Protein AF-W0V6G2-F1 (afdb_monomer_lite)

Secondary structure (DSSP, 8-state):
--HHHHHHHHHHHHHHHHHHHHHHHHHHHHHHHHHHHHHHHHHHHT-----EEE-SS-EEEEETTEEEEEEEE-TTPEEEEEEE-TTS-EEEE------S--------SSTT---PPEEEE--HHHHHHHHHHS---HHHHHHHHTTTSS-HHHHHHHHHHHHTT-

Foldseek 3Di:
DDPVVVVVVVVVVVVVVVVVVVVVVVVVVVVVVVVVVVVVVVVVVVPDDWDKDFAQAKWWKAFPVCRLDTDIDGGRFIWTWDDDDPVGDTDTDGDDDDPPDDDDDDDDPDPVDDGDIDIHQDALVSVLSCVVPPDDDPVNVVSNCVVVRADPVSVVVSVVVVVVVD

pLDDT: mean 84.5, std 8.69, range [50.94, 95.88]

Sequence (166 aa):
MDIPHFISKMKNFIMKEENWKNFMAFLLGALASTSLCLSLYFILDCKKITKIHQLKFPLLLTSDADQNGISLLPKGTVLYFDKAFPEGFTRYKVYINIDRMPLNLKDLDDPTLISPLEASPLDKPSLQKLLQSYPLSKDDLTSILKSNKISKDEIKEIFENYLSKD

Radius of gyration: 33.96 Å; chains: 1; bounding box: 99×33×88 Å

Structure (mmCIF, N/CA/C/O backbone):
data_AF-W0V6G2-F1
#
_entry.id   AF-W0V6G2-F1
#
loop_
_atom_site.group_PDB
_atom_site.id
_atom_site.type_symbol
_atom_site.label_atom_id
_atom_site.label_alt_id
_atom_site.label_comp_id
_atom_site.label_asym_id
_atom_site.label_entity_id
_atom_site.label_seq_id
_atom_site.pdbx_PDB_ins_code
_atom_site.Cartn_x
_atom_site.Cartn_y
_atom_site.Cartn_z
_atom_site.occupancy
_atom_site.B_iso_or_equiv
_atom_site.auth_seq_id
_atom_site.auth_comp_id
_atom_site.auth_asym_id
_atom_site.auth_atom_id
_atom_site.pdbx_PDB_model_num
ATOM 1 N N . MET A 1 1 ? 66.272 8.094 -63.471 1.00 59.56 1 MET A N 1
ATOM 2 C CA . MET A 1 1 ? 65.176 7.794 -62.525 1.00 59.56 1 MET A CA 1
ATOM 3 C C . MET A 1 1 ? 65.805 7.714 -61.145 1.00 59.56 1 MET A C 1
ATOM 5 O O . MET A 1 1 ? 66.644 6.851 -60.935 1.00 59.56 1 MET A O 1
ATOM 9 N N . ASP A 1 2 ? 65.523 8.686 -60.277 1.00 75.62 2 ASP A N 1
ATOM 10 C CA . ASP A 1 2 ? 66.252 8.878 -59.017 1.00 75.62 2 ASP A CA 1
ATOM 11 C C . ASP A 1 2 ? 65.777 7.882 -57.944 1.00 75.62 2 ASP A C 1
ATOM 13 O O . ASP A 1 2 ? 64.702 8.022 -57.352 1.00 75.62 2 ASP A O 1
ATOM 17 N N . ILE A 1 3 ? 66.579 6.841 -57.720 1.00 71.75 3 ILE A N 1
ATOM 18 C CA . ILE A 1 3 ? 66.340 5.759 -56.753 1.00 71.75 3 ILE A CA 1
ATOM 19 C C . ILE A 1 3 ? 66.048 6.279 -55.325 1.00 71.75 3 ILE A C 1
ATOM 21 O O . ILE A 1 3 ? 65.084 5.798 -54.719 1.00 71.75 3 ILE A O 1
ATOM 25 N N . PRO A 1 4 ? 66.773 7.276 -54.768 1.00 75.19 4 PRO A N 1
ATOM 26 C CA . PRO A 1 4 ? 66.483 7.765 -53.416 1.00 75.19 4 PRO A CA 1
ATOM 27 C C . PRO A 1 4 ? 65.119 8.466 -53.310 1.00 75.19 4 PRO A C 1
ATOM 29 O O . PRO A 1 4 ? 64.436 8.346 -52.289 1.00 75.19 4 PRO A O 1
ATOM 32 N N . HIS A 1 5 ? 64.670 9.136 -54.376 1.00 75.50 5 HIS A N 1
ATOM 33 C CA . HIS A 1 5 ? 63.358 9.782 -54.406 1.00 75.50 5 HIS A CA 1
ATOM 34 C C . HIS A 1 5 ? 62.215 8.752 -54.430 1.00 75.50 5 HIS A C 1
ATOM 36 O O . HIS A 1 5 ? 61.213 8.909 -53.727 1.00 75.50 5 HIS A O 1
ATOM 42 N N . PHE A 1 6 ? 62.391 7.653 -55.170 1.00 75.56 6 PHE A N 1
ATOM 43 C CA . PHE A 1 6 ? 61.416 6.563 -55.233 1.00 75.56 6 PHE A CA 1
ATOM 44 C C . PHE A 1 6 ? 61.268 5.824 -53.890 1.00 75.56 6 PHE A C 1
ATOM 46 O O . PHE A 1 6 ? 60.147 5.587 -53.436 1.00 75.56 6 PHE A O 1
ATOM 53 N N . ILE A 1 7 ? 62.380 5.535 -53.203 1.00 75.75 7 ILE A N 1
ATOM 54 C CA . ILE A 1 7 ? 62.374 4.869 -51.886 1.00 75.75 7 ILE A CA 1
ATOM 55 C C . ILE A 1 7 ? 61.698 5.748 -50.821 1.00 75.75 7 ILE A C 1
ATOM 57 O O . ILE A 1 7 ? 60.907 5.248 -50.019 1.00 75.75 7 ILE A O 1
ATOM 61 N N . SER A 1 8 ? 61.954 7.060 -50.835 1.00 78.19 8 SER A N 1
ATOM 62 C CA . SER A 1 8 ? 61.295 8.015 -49.932 1.00 78.19 8 SER A CA 1
ATOM 63 C C . SER A 1 8 ? 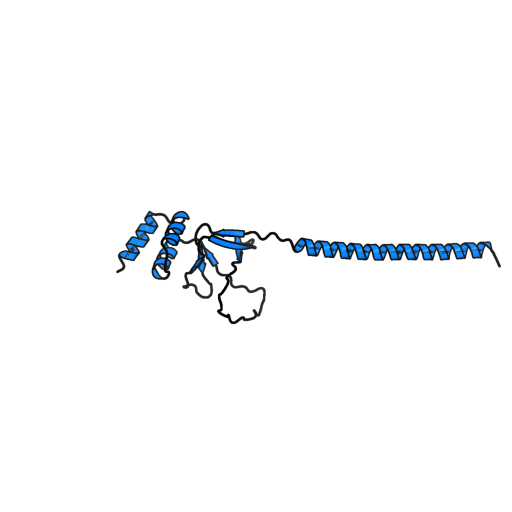59.775 8.055 -50.150 1.00 78.19 8 SER A C 1
ATOM 65 O O . SER A 1 8 ? 58.994 7.981 -49.197 1.00 78.19 8 SER A O 1
ATOM 67 N N . LYS A 1 9 ? 59.330 8.061 -51.414 1.00 77.50 9 LYS A N 1
ATOM 68 C CA . LYS A 1 9 ? 57.902 8.051 -51.764 1.00 77.50 9 LYS A CA 1
ATOM 69 C C . LYS A 1 9 ? 57.201 6.754 -51.339 1.00 77.50 9 LYS A C 1
ATOM 71 O O . LYS A 1 9 ? 56.083 6.823 -50.830 1.00 77.50 9 LYS A O 1
ATOM 76 N N . MET A 1 10 ? 57.859 5.598 -51.478 1.00 74.44 10 MET A N 1
ATOM 77 C CA . MET A 1 10 ? 57.315 4.317 -51.002 1.00 74.44 10 MET A CA 1
ATOM 78 C C . MET A 1 10 ? 57.210 4.253 -49.474 1.00 74.44 10 MET A C 1
ATOM 80 O O . MET A 1 10 ? 56.180 3.820 -48.964 1.00 74.44 10 MET A O 1
ATOM 84 N N . LYS A 1 11 ? 58.210 4.748 -48.730 1.00 74.44 11 LYS A N 1
ATOM 85 C CA . LYS A 1 11 ? 58.133 4.818 -47.258 1.00 74.44 11 LYS A CA 1
ATOM 86 C C . LYS A 1 11 ? 56.972 5.692 -46.782 1.00 74.44 11 LYS A C 1
ATOM 88 O O . LYS A 1 11 ? 56.239 5.284 -45.888 1.00 74.44 11 LYS A O 1
ATOM 93 N N . ASN A 1 12 ? 56.756 6.847 -47.411 1.00 74.94 12 ASN A N 1
ATOM 94 C CA . ASN A 1 12 ? 55.636 7.729 -47.069 1.00 74.94 12 ASN A CA 1
ATOM 95 C C . ASN A 1 12 ? 54.270 7.100 -47.384 1.00 74.94 12 ASN A C 1
ATOM 97 O O . ASN A 1 12 ? 53.311 7.323 -46.647 1.00 74.94 12 ASN A O 1
ATOM 101 N N . PHE A 1 13 ? 54.173 6.304 -48.453 1.00 75.69 13 PHE A N 1
ATOM 102 C CA . PHE A 1 13 ? 52.950 5.573 -48.789 1.00 75.69 13 PHE A CA 1
ATOM 103 C C . PHE A 1 13 ? 52.650 4.467 -47.766 1.00 75.69 13 PHE A C 1
ATOM 105 O O . PHE A 1 13 ? 51.537 4.407 -47.250 1.00 75.69 13 PHE A O 1
ATOM 112 N N . ILE A 1 14 ? 53.660 3.669 -47.403 1.00 72.38 14 ILE A N 1
ATOM 113 C CA . ILE A 1 14 ? 53.536 2.597 -46.402 1.00 72.38 14 ILE A CA 1
ATOM 114 C C . ILE A 1 14 ? 53.192 3.177 -45.021 1.00 72.38 14 ILE A C 1
ATOM 116 O O . ILE A 1 14 ? 52.242 2.717 -44.391 1.00 72.38 14 ILE A O 1
ATOM 120 N N . MET A 1 15 ? 53.871 4.249 -44.586 1.00 68.50 15 MET A N 1
ATOM 121 C CA . MET A 1 15 ? 53.547 4.918 -43.316 1.00 68.50 15 MET A CA 1
ATOM 122 C C . MET A 1 15 ? 52.127 5.501 -43.306 1.00 68.50 15 MET A C 1
ATOM 124 O O . MET A 1 15 ? 51.458 5.486 -42.276 1.00 68.50 15 MET A O 1
ATOM 128 N N . LYS A 1 16 ? 51.629 6.003 -44.444 1.00 78.75 16 LYS A N 1
ATOM 129 C CA . LYS A 1 16 ? 50.251 6.504 -44.553 1.00 78.75 16 LYS A CA 1
ATOM 130 C C . LYS A 1 16 ? 49.221 5.375 -44.440 1.00 78.75 16 LYS A C 1
ATOM 132 O O . LYS A 1 16 ? 48.183 5.575 -43.815 1.00 78.75 16 LYS A O 1
ATOM 137 N N . GLU A 1 17 ? 49.505 4.209 -45.016 1.00 82.44 17 GLU A N 1
ATOM 138 C CA . GLU A 1 17 ? 48.632 3.033 -44.938 1.00 82.44 17 GLU A CA 1
ATOM 139 C C . GLU A 1 17 ? 48.580 2.450 -43.517 1.00 82.44 17 GLU A C 1
ATOM 141 O O . GLU A 1 17 ? 47.504 2.120 -43.018 1.00 82.44 17 GLU A O 1
ATOM 146 N N . GLU A 1 18 ? 49.722 2.381 -42.832 1.00 84.25 18 GLU A N 1
ATOM 147 C CA . GLU A 1 18 ? 49.811 1.923 -41.441 1.00 84.25 18 GLU A CA 1
ATOM 148 C C . GLU A 1 18 ? 49.098 2.885 -40.477 1.00 84.25 18 GLU A C 1
ATOM 150 O O . GLU A 1 18 ? 48.286 2.459 -39.653 1.00 84.25 18 GLU A O 1
ATOM 155 N N . ASN A 1 19 ? 49.283 4.197 -40.660 1.00 84.69 19 ASN A N 1
ATOM 156 C CA . ASN A 1 19 ? 48.549 5.213 -39.902 1.00 84.69 19 ASN A CA 1
ATOM 157 C C . ASN A 1 19 ? 47.031 5.135 -40.135 1.00 84.69 19 ASN A C 1
ATOM 159 O O . ASN A 1 19 ? 46.256 5.318 -39.196 1.00 84.69 19 ASN A O 1
ATOM 163 N N . TRP A 1 20 ? 46.590 4.820 -41.357 1.00 82.81 20 TRP A N 1
ATOM 164 C CA . TRP A 1 20 ? 45.169 4.639 -41.668 1.00 82.81 20 TRP A CA 1
ATOM 165 C C . TRP A 1 20 ? 44.576 3.399 -40.989 1.00 82.81 20 TRP A C 1
ATOM 167 O O . TRP A 1 20 ? 43.472 3.460 -40.446 1.00 82.81 20 TRP A O 1
ATOM 177 N N . LYS A 1 21 ? 45.319 2.286 -40.956 1.00 87.75 21 LYS A N 1
ATOM 178 C CA . LYS A 1 21 ? 44.910 1.060 -40.248 1.00 87.75 21 LYS A CA 1
ATOM 179 C C . LYS A 1 21 ? 44.778 1.301 -38.743 1.00 87.75 21 LYS A C 1
ATOM 181 O O . LYS A 1 21 ? 43.761 0.929 -38.160 1.00 87.75 21 LYS A O 1
ATOM 186 N N . ASN A 1 22 ? 45.747 1.989 -38.140 1.00 87.12 22 ASN A N 1
ATOM 187 C CA . ASN A 1 22 ? 45.718 2.337 -36.717 1.00 87.12 22 ASN A CA 1
ATOM 188 C C . ASN A 1 22 ? 44.552 3.281 -36.380 1.00 87.12 22 ASN A C 1
ATOM 190 O O . ASN A 1 22 ? 43.875 3.095 -35.369 1.00 87.12 22 ASN A O 1
ATOM 194 N N . PHE A 1 23 ? 44.262 4.247 -37.256 1.00 87.06 23 PHE A N 1
ATOM 195 C CA . PHE A 1 23 ? 43.113 5.141 -37.107 1.00 87.06 23 PHE A CA 1
ATOM 196 C C . PHE A 1 23 ? 41.773 4.388 -37.173 1.00 87.06 23 PHE A C 1
ATOM 198 O O . PHE A 1 23 ? 40.896 4.608 -36.338 1.00 87.06 23 PHE A O 1
ATOM 205 N N . MET A 1 24 ? 41.625 3.445 -38.108 1.00 88.69 24 MET A N 1
ATOM 206 C CA . MET A 1 24 ? 40.412 2.625 -38.218 1.00 88.69 24 MET A CA 1
ATOM 207 C C . MET A 1 24 ? 40.233 1.678 -37.027 1.00 88.69 24 MET A C 1
ATOM 209 O O . MET A 1 24 ? 39.120 1.544 -36.517 1.00 88.69 24 MET A O 1
ATOM 213 N N . ALA A 1 25 ? 41.315 1.068 -36.535 1.00 89.75 25 ALA A N 1
ATOM 214 C CA . ALA A 1 25 ? 41.284 0.248 -35.325 1.00 89.75 25 ALA A CA 1
ATOM 215 C C . ALA A 1 25 ? 40.861 1.063 -34.089 1.00 89.75 25 ALA A C 1
ATOM 217 O O . ALA A 1 25 ? 40.061 0.585 -33.283 1.00 89.75 25 ALA A O 1
ATOM 218 N N . PHE A 1 26 ? 41.328 2.312 -33.970 1.00 91.44 26 PHE A N 1
ATOM 219 C CA . PHE A 1 26 ? 40.908 3.223 -32.904 1.00 91.44 26 PHE A CA 1
ATOM 220 C C . PHE A 1 26 ? 39.408 3.550 -32.978 1.00 91.44 26 PHE A C 1
ATOM 222 O O . PHE A 1 26 ? 38.718 3.472 -31.963 1.00 91.44 26 PHE A O 1
ATOM 229 N N . LEU A 1 27 ? 38.879 3.852 -34.171 1.00 91.75 27 LEU A N 1
ATOM 230 C CA . LEU A 1 27 ? 37.448 4.128 -34.355 1.00 91.75 27 LEU A CA 1
ATOM 231 C C . LEU A 1 27 ? 36.571 2.915 -34.021 1.00 91.75 27 LEU A C 1
ATOM 233 O O . LEU A 1 27 ? 35.563 3.059 -33.329 1.00 91.75 27 LEU A O 1
ATOM 237 N N . LEU A 1 28 ? 36.964 1.717 -34.461 1.00 91.00 28 LEU A N 1
ATOM 238 C CA . LEU A 1 28 ? 36.248 0.480 -34.134 1.00 91.00 28 LEU A CA 1
ATOM 239 C C . LEU A 1 28 ? 36.284 0.184 -32.630 1.00 91.00 28 LEU A C 1
ATOM 241 O O . LEU A 1 28 ? 35.257 -0.173 -32.053 1.00 91.00 28 LEU A O 1
ATOM 245 N N . GLY A 1 29 ? 37.434 0.389 -31.980 1.00 92.38 29 GLY A N 1
ATOM 246 C CA . GLY A 1 29 ? 37.566 0.251 -30.529 1.00 92.38 29 GLY A CA 1
ATOM 247 C C . GLY A 1 29 ? 36.695 1.248 -29.760 1.00 92.38 29 GLY A C 1
ATOM 248 O O . GLY A 1 29 ? 36.034 0.869 -28.792 1.00 92.38 29 GLY A O 1
ATOM 249 N N . ALA A 1 30 ? 36.630 2.501 -30.218 1.00 92.06 30 ALA A N 1
ATOM 250 C CA . ALA A 1 30 ? 35.781 3.526 -29.618 1.00 92.06 30 ALA A CA 1
ATOM 251 C C . ALA A 1 30 ? 34.288 3.175 -29.737 1.00 92.06 30 ALA A C 1
ATOM 253 O O . ALA A 1 30 ? 33.566 3.266 -28.745 1.00 92.06 30 ALA A O 1
ATOM 254 N N . LEU A 1 31 ? 33.836 2.712 -30.908 1.00 91.75 31 LEU A N 1
ATOM 255 C CA . LEU A 1 31 ? 32.448 2.286 -31.134 1.00 91.75 31 LEU A CA 1
ATOM 256 C C . LEU A 1 31 ? 32.069 1.043 -30.318 1.00 91.75 31 LEU A C 1
ATOM 258 O O . LEU A 1 31 ? 30.981 0.980 -29.745 1.00 91.75 31 LEU A O 1
ATOM 262 N N . ALA A 1 32 ? 32.965 0.059 -30.229 1.00 92.00 32 ALA A N 1
ATOM 263 C CA . ALA A 1 32 ? 32.737 -1.126 -29.407 1.00 92.00 32 ALA A CA 1
ATOM 264 C C . ALA A 1 32 ? 32.641 -0.760 -27.916 1.00 92.00 32 ALA A C 1
ATOM 266 O O . ALA A 1 32 ? 31.758 -1.253 -27.213 1.00 92.00 32 ALA A O 1
ATOM 267 N N . SER A 1 33 ? 33.501 0.150 -27.448 1.00 90.56 33 SER A N 1
ATOM 268 C CA . SER A 1 33 ? 33.499 0.639 -26.067 1.00 90.56 33 SER A CA 1
ATOM 269 C C . SER A 1 33 ? 32.216 1.402 -25.725 1.00 90.56 33 SER A C 1
ATOM 271 O O . SER A 1 33 ? 31.585 1.118 -24.707 1.00 90.56 33 SER A O 1
ATOM 273 N N . THR A 1 34 ? 31.760 2.315 -26.590 1.00 91.06 34 THR A N 1
ATOM 274 C CA . THR A 1 34 ? 30.510 3.055 -26.350 1.00 91.06 34 THR A CA 1
ATOM 275 C C . THR A 1 34 ? 29.290 2.136 -26.357 1.00 91.06 34 THR A C 1
ATOM 277 O O . THR A 1 34 ? 28.432 2.267 -25.482 1.00 91.06 34 THR A O 1
ATOM 280 N N . SER A 1 35 ? 29.235 1.160 -27.269 1.00 91.56 35 SER A N 1
ATOM 281 C CA . SER A 1 35 ? 28.179 0.142 -27.293 1.00 91.56 35 SER A CA 1
ATOM 282 C C . SER A 1 35 ? 28.169 -0.702 -26.015 1.00 91.56 35 SER A C 1
ATOM 284 O O . SER A 1 35 ? 27.101 -0.959 -25.455 1.00 91.56 35 SER A O 1
ATOM 286 N N . LEU A 1 36 ? 29.343 -1.115 -25.528 1.00 91.75 36 LEU A N 1
ATOM 287 C CA . LEU A 1 36 ? 29.463 -1.881 -24.289 1.00 91.75 36 LEU A CA 1
ATOM 288 C C . LEU A 1 36 ? 28.999 -1.048 -23.084 1.00 91.75 36 LEU A C 1
ATOM 290 O O . LEU A 1 36 ? 28.185 -1.524 -22.293 1.00 91.75 36 LEU A O 1
ATOM 294 N N . CYS A 1 37 ? 29.439 0.207 -22.979 1.00 88.00 37 CYS A N 1
ATOM 295 C CA . CYS A 1 37 ? 29.028 1.125 -21.914 1.00 88.00 37 CYS A CA 1
ATOM 296 C C . CYS A 1 37 ? 27.512 1.370 -21.905 1.00 88.00 37 CYS A C 1
ATOM 298 O O . CYS A 1 37 ? 26.896 1.306 -20.842 1.00 88.00 37 CYS A O 1
ATOM 300 N N . LEU A 1 38 ? 26.897 1.586 -23.074 1.00 88.06 38 LEU A N 1
ATOM 301 C CA . LEU A 1 38 ? 25.442 1.727 -23.195 1.00 88.06 38 LEU A CA 1
ATOM 302 C C . LEU A 1 38 ? 24.723 0.448 -22.755 1.00 88.06 38 LEU A C 1
ATOM 304 O O . LEU A 1 38 ? 23.788 0.516 -21.961 1.00 88.06 38 LEU A O 1
ATOM 308 N N . SER A 1 39 ? 25.184 -0.722 -23.205 1.00 84.88 39 SER A N 1
ATOM 309 C CA . SER A 1 39 ? 24.582 -2.000 -22.806 1.00 84.88 39 SER A CA 1
ATOM 310 C C . SER A 1 39 ? 24.670 -2.246 -21.293 1.00 84.88 39 SER A C 1
ATOM 312 O O . SER A 1 39 ? 23.686 -2.656 -20.679 1.00 84.88 39 SER A O 1
ATOM 314 N N . LEU A 1 40 ? 25.807 -1.921 -20.668 1.00 84.19 40 LEU A N 1
ATOM 315 C CA . LEU A 1 40 ? 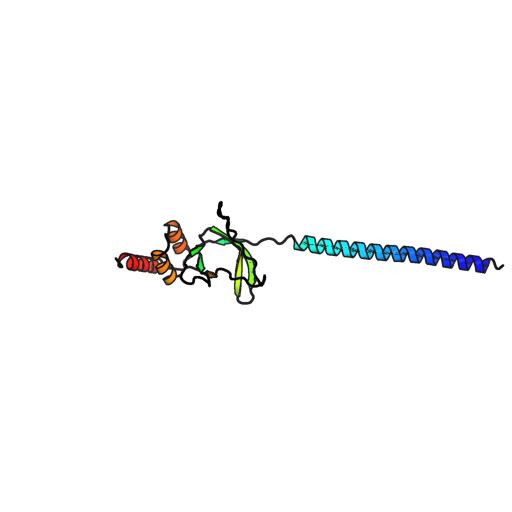26.000 -2.036 -19.222 1.00 84.19 40 LEU A CA 1
ATOM 316 C C . LEU A 1 40 ? 25.099 -1.068 -18.453 1.00 84.19 40 LEU A C 1
ATOM 318 O O . LEU A 1 40 ? 24.512 -1.465 -17.449 1.00 84.19 40 LEU A O 1
ATOM 322 N N . TYR A 1 41 ? 24.947 0.167 -18.935 1.00 85.81 41 TYR A N 1
ATOM 323 C CA . TYR A 1 41 ? 24.032 1.145 -18.348 1.00 85.81 41 TYR A CA 1
ATOM 324 C C . TYR A 1 41 ? 22.582 0.633 -18.348 1.00 85.81 41 TYR A C 1
ATOM 326 O O . TYR A 1 41 ? 21.947 0.596 -17.294 1.00 85.81 41 TYR A O 1
ATOM 334 N N . PHE A 1 42 ? 22.101 0.122 -19.488 1.00 79.50 42 PHE A N 1
ATOM 335 C CA . PHE A 1 42 ? 20.760 -0.466 -19.593 1.00 79.50 42 PHE A CA 1
ATOM 336 C C . PHE A 1 42 ? 20.563 -1.677 -18.667 1.00 79.50 42 PHE A C 1
ATOM 338 O O . PHE A 1 42 ? 19.519 -1.792 -18.027 1.00 79.50 42 PHE A O 1
ATOM 345 N N . ILE A 1 43 ? 21.556 -2.567 -18.549 1.00 74.75 43 ILE A N 1
ATOM 346 C CA . ILE A 1 43 ? 21.472 -3.747 -17.667 1.00 74.75 43 ILE A CA 1
ATOM 347 C C . ILE A 1 43 ? 21.440 -3.340 -16.186 1.00 74.75 43 ILE A C 1
ATOM 349 O O . ILE A 1 43 ? 20.721 -3.954 -15.392 1.00 74.75 43 ILE A O 1
ATOM 353 N N . LEU A 1 44 ? 22.202 -2.316 -15.793 1.00 65.88 44 LEU A N 1
ATOM 354 C CA . LEU A 1 44 ? 22.229 -1.832 -14.410 1.00 65.88 44 LEU A CA 1
ATOM 355 C C . LEU A 1 44 ? 20.903 -1.174 -14.007 1.00 65.88 44 LEU A C 1
ATOM 357 O O . LEU A 1 44 ? 20.436 -1.397 -12.887 1.00 65.88 44 LEU A O 1
ATOM 361 N N . ASP A 1 45 ? 20.245 -0.466 -14.926 1.00 64.06 45 ASP A N 1
ATOM 362 C CA . ASP A 1 45 ? 18.908 0.093 -14.696 1.00 64.06 45 ASP A CA 1
ATOM 363 C C . ASP A 1 45 ? 17.827 -0.981 -14.474 1.00 64.06 45 ASP A C 1
ATOM 365 O O . ASP A 1 45 ? 16.818 -0.722 -13.806 1.00 64.06 45 ASP A O 1
ATOM 369 N N . CYS A 1 46 ? 18.039 -2.211 -14.958 1.00 55.19 46 CYS A N 1
ATOM 370 C CA . CYS A 1 46 ? 17.082 -3.307 -14.787 1.00 55.19 46 CYS A CA 1
ATOM 371 C C . CYS A 1 46 ? 17.035 -3.879 -13.361 1.00 55.19 46 CYS A C 1
ATOM 373 O O . CYS A 1 46 ? 16.054 -4.533 -13.005 1.00 55.19 46 CYS A O 1
ATOM 375 N N . LYS A 1 47 ? 18.043 -3.646 -12.509 1.00 56.75 47 LYS A N 1
ATOM 376 C CA . LYS A 1 47 ? 18.125 -4.281 -11.178 1.00 56.75 47 LYS A CA 1
ATOM 377 C C . LYS A 1 47 ? 17.602 -3.384 -10.051 1.00 56.75 47 LYS A C 1
ATOM 379 O O . LYS A 1 47 ? 18.225 -3.256 -8.996 1.00 56.75 47 LYS A O 1
ATOM 384 N N . LYS A 1 48 ? 16.437 -2.762 -10.250 1.00 64.50 48 LYS A N 1
ATOM 385 C CA . LYS A 1 48 ? 15.773 -1.974 -9.199 1.00 64.50 48 LYS A CA 1
ATOM 386 C C . LYS A 1 48 ? 15.229 -2.901 -8.113 1.00 64.50 48 LYS A C 1
ATOM 388 O O . LYS A 1 48 ? 14.283 -3.656 -8.326 1.00 64.50 48 LYS A O 1
ATOM 393 N N . ILE A 1 49 ? 15.830 -2.827 -6.926 1.00 72.00 49 ILE A N 1
ATOM 394 C CA . ILE A 1 49 ? 15.318 -3.493 -5.725 1.00 72.00 49 ILE A CA 1
ATOM 395 C C . ILE A 1 49 ? 13.933 -2.916 -5.432 1.00 72.00 49 ILE A C 1
ATOM 397 O O . ILE A 1 49 ? 13.789 -1.726 -5.147 1.00 72.00 49 ILE A O 1
ATOM 401 N N . THR A 1 50 ? 12.910 -3.763 -5.507 1.00 82.75 50 THR A N 1
ATOM 402 C CA . THR A 1 50 ? 11.542 -3.352 -5.194 1.00 82.75 50 THR A CA 1
ATOM 403 C C . THR A 1 50 ? 11.391 -3.277 -3.682 1.00 82.75 50 THR A C 1
ATOM 405 O O . THR A 1 50 ? 11.498 -4.287 -2.987 1.00 82.75 50 THR A O 1
ATOM 408 N N . LYS A 1 51 ? 11.174 -2.070 -3.154 1.00 92.62 51 LYS A N 1
ATOM 409 C CA . LYS A 1 51 ? 10.920 -1.877 -1.724 1.00 92.62 51 LYS A CA 1
ATOM 410 C C . LYS A 1 51 ? 9.476 -2.262 -1.426 1.00 92.62 51 LYS A C 1
ATOM 412 O O . LYS A 1 51 ? 8.573 -1.866 -2.161 1.00 92.62 51 LYS A O 1
ATOM 417 N N . ILE A 1 52 ? 9.267 -3.004 -0.345 1.00 94.69 52 ILE A N 1
ATOM 418 C CA . ILE A 1 52 ? 7.936 -3.416 0.098 1.00 94.69 52 ILE A CA 1
ATOM 419 C C . ILE A 1 52 ? 7.667 -2.955 1.526 1.00 94.69 52 ILE A C 1
ATOM 421 O O . ILE A 1 52 ? 8.585 -2.837 2.341 1.00 94.69 52 ILE A O 1
ATOM 425 N N . HIS A 1 53 ? 6.396 -2.730 1.830 1.00 94.69 53 HIS A N 1
ATOM 426 C CA . HIS A 1 53 ? 5.904 -2.499 3.177 1.00 94.69 53 HIS A CA 1
ATOM 427 C C . HIS A 1 53 ? 4.701 -3.399 3.437 1.00 94.69 53 HIS A C 1
ATOM 429 O O . HIS A 1 53 ? 3.741 -3.386 2.675 1.00 94.69 53 HIS A O 1
ATOM 435 N N . GLN A 1 54 ? 4.736 -4.172 4.520 1.00 95.50 54 GLN A N 1
ATOM 436 C CA . GLN A 1 54 ? 3.586 -4.960 4.944 1.00 95.50 54 GLN A CA 1
ATOM 437 C C . GLN A 1 54 ? 2.767 -4.175 5.968 1.00 95.50 54 GLN A C 1
ATOM 439 O O . GLN A 1 54 ? 3.301 -3.747 6.996 1.00 95.50 54 GLN A O 1
ATOM 444 N N . LEU A 1 55 ? 1.469 -4.020 5.707 1.00 93.69 55 LEU A N 1
ATOM 445 C CA . LEU A 1 55 ? 0.572 -3.296 6.601 1.00 93.69 55 LEU A CA 1
ATOM 446 C C . LEU A 1 55 ? 0.487 -3.954 7.980 1.00 93.69 55 LEU A C 1
ATOM 448 O O . LEU A 1 55 ? 0.150 -5.132 8.113 1.00 93.69 55 LEU A O 1
ATOM 452 N N . LYS A 1 56 ? 0.736 -3.162 9.025 1.00 91.19 56 LYS A N 1
ATOM 453 C CA . LYS A 1 56 ? 0.610 -3.592 10.429 1.00 91.19 56 LYS A CA 1
ATOM 454 C C . LYS A 1 56 ? -0.816 -3.467 10.968 1.00 91.19 56 LYS A C 1
ATOM 456 O O . LYS A 1 56 ? -1.185 -4.197 11.886 1.00 91.19 56 LYS A O 1
ATOM 461 N N . PHE A 1 57 ? -1.593 -2.561 10.389 1.00 89.69 57 PHE A N 1
ATOM 462 C CA . PHE A 1 57 ? -2.985 -2.255 10.705 1.00 89.69 57 PHE A CA 1
ATOM 463 C C . PHE A 1 57 ? -3.732 -1.974 9.391 1.00 89.69 57 PHE A C 1
ATOM 465 O O . PHE A 1 57 ? -3.074 -1.642 8.400 1.00 89.69 57 PHE A O 1
ATOM 472 N N . PRO A 1 58 ? -5.063 -2.150 9.353 1.00 90.88 58 PRO A N 1
ATOM 473 C CA . PRO A 1 58 ? -5.835 -1.878 8.149 1.00 90.88 58 PRO A CA 1
ATOM 474 C C . PRO A 1 58 ? -5.816 -0.385 7.794 1.00 90.88 58 PRO A C 1
ATOM 476 O O . PRO A 1 58 ? -5.691 0.467 8.678 1.00 90.88 58 PRO A O 1
ATOM 479 N N . LEU A 1 59 ? -5.948 -0.085 6.503 1.00 92.44 59 LEU A N 1
ATOM 480 C CA . LEU A 1 59 ? -6.108 1.277 5.989 1.00 92.44 59 LEU A CA 1
ATOM 481 C C . LEU A 1 59 ? -7.490 1.444 5.365 1.00 92.44 59 LEU A C 1
ATOM 483 O O . LEU A 1 59 ? -8.020 0.505 4.774 1.00 92.44 59 LEU A O 1
ATOM 487 N N . LEU A 1 60 ? -8.047 2.642 5.488 1.00 91.38 60 LEU A N 1
ATOM 488 C CA . LEU A 1 60 ? -9.254 3.043 4.786 1.00 91.38 60 LEU A CA 1
ATOM 489 C C . LEU A 1 60 ? -8.911 3.311 3.324 1.00 91.38 60 LEU A C 1
ATOM 491 O O . LEU A 1 60 ? -7.912 3.975 3.065 1.00 91.38 60 LEU A O 1
ATOM 495 N N . LEU A 1 61 ? -9.722 2.808 2.399 1.00 90.88 61 LEU A N 1
ATOM 496 C CA . LEU A 1 61 ? -9.640 3.116 0.978 1.00 90.88 61 LEU A CA 1
ATOM 497 C C . LEU A 1 61 ? -10.809 3.998 0.570 1.00 90.88 61 LEU A C 1
ATOM 499 O O . LEU A 1 61 ? -11.963 3.667 0.854 1.00 90.88 61 LEU A O 1
ATOM 503 N N . THR A 1 62 ? -10.488 5.071 -0.140 1.00 87.62 62 THR A N 1
ATOM 504 C CA . THR A 1 62 ? -11.454 5.982 -0.751 1.00 87.62 62 THR A CA 1
ATOM 505 C C . THR A 1 62 ? -11.110 6.189 -2.222 1.00 87.62 62 THR A C 1
ATOM 507 O O . THR A 1 62 ? -9.943 6.162 -2.622 1.00 87.62 62 THR A O 1
ATOM 510 N N . SER A 1 63 ? -12.141 6.352 -3.047 1.00 85.88 63 SER A N 1
ATOM 511 C CA . SER A 1 63 ? -12.004 6.669 -4.466 1.00 85.88 63 SER A CA 1
ATOM 512 C C . SER A 1 63 ? -12.576 8.053 -4.729 1.00 85.88 63 SER A C 1
ATOM 514 O O . SER A 1 63 ? -13.648 8.375 -4.221 1.00 85.88 63 SER A O 1
ATOM 516 N N . ASP A 1 64 ? -11.924 8.831 -5.590 1.00 80.06 64 ASP A N 1
ATOM 517 C CA . ASP A 1 64 ? -12.478 10.107 -6.058 1.00 80.06 64 ASP A CA 1
ATOM 518 C C . ASP A 1 64 ? -13.835 9.935 -6.757 1.00 80.06 64 ASP A C 1
ATOM 520 O O . ASP A 1 64 ? -14.689 10.818 -6.688 1.00 80.06 64 ASP A O 1
ATOM 524 N N . ALA A 1 65 ? -14.048 8.789 -7.416 1.00 76.19 65 ALA A N 1
ATOM 525 C CA . ALA A 1 65 ? -15.274 8.496 -8.154 1.00 76.19 65 ALA A CA 1
ATOM 526 C C . ALA A 1 65 ? -16.454 8.114 -7.246 1.00 76.19 65 ALA A C 1
ATOM 528 O O . ALA A 1 65 ? -17.607 8.324 -7.620 1.00 76.19 65 ALA A O 1
ATOM 529 N N . ASP A 1 66 ? -16.175 7.558 -6.065 1.00 72.25 66 ASP A N 1
ATOM 530 C CA . ASP A 1 66 ? -17.185 7.165 -5.085 1.00 72.25 66 ASP A CA 1
ATOM 531 C C . ASP A 1 66 ? -16.710 7.521 -3.674 1.00 72.25 66 ASP A C 1
ATOM 533 O O . ASP A 1 66 ? -16.133 6.710 -2.948 1.00 72.25 66 ASP A O 1
ATOM 537 N N . GLN A 1 67 ? -16.980 8.768 -3.284 1.00 65.81 67 GLN A N 1
ATOM 538 C CA . GLN A 1 67 ? -16.623 9.301 -1.967 1.00 65.81 67 GLN A CA 1
ATOM 539 C C . GLN A 1 67 ? -17.393 8.629 -0.816 1.00 65.81 67 GLN A C 1
ATOM 541 O O . GLN A 1 67 ? -17.022 8.786 0.349 1.00 65.81 67 GLN A O 1
ATOM 546 N N . ASN A 1 68 ? -18.467 7.891 -1.121 1.00 66.12 68 ASN A N 1
ATOM 547 C CA . ASN A 1 68 ? -19.280 7.189 -0.129 1.00 66.12 68 ASN A CA 1
ATOM 548 C C . ASN A 1 68 ? -18.877 5.714 0.018 1.00 66.12 68 ASN A C 1
ATOM 550 O O . ASN A 1 68 ? -19.184 5.096 1.043 1.00 66.12 68 ASN A O 1
ATOM 554 N N . GLY A 1 69 ? -18.182 5.159 -0.977 1.00 67.44 69 GLY A N 1
ATOM 555 C CA . GLY A 1 69 ? -17.638 3.809 -0.974 1.00 67.44 69 GLY A CA 1
ATOM 556 C C . GLY A 1 69 ? -16.487 3.670 0.017 1.00 67.44 69 GLY A C 1
ATOM 557 O O . GLY A 1 69 ? -15.325 3.882 -0.318 1.00 67.44 69 GLY A O 1
ATOM 558 N N . ILE A 1 70 ? -16.807 3.292 1.253 1.00 72.00 70 ILE A N 1
ATOM 559 C CA . ILE A 1 70 ? -15.810 3.006 2.285 1.00 72.00 70 ILE A CA 1
ATOM 560 C C . ILE A 1 70 ? -15.386 1.539 2.181 1.00 72.00 70 ILE A C 1
ATOM 562 O O . ILE A 1 70 ? -16.200 0.636 2.367 1.00 72.00 70 ILE A O 1
ATOM 566 N N . SER A 1 71 ? -14.103 1.295 1.912 1.00 85.06 71 SER A N 1
ATOM 567 C CA . SER A 1 71 ? -13.510 -0.050 1.889 1.00 85.06 71 SER A CA 1
ATOM 568 C C . SER A 1 71 ? -12.253 -0.120 2.753 1.00 85.06 71 SER A C 1
ATOM 570 O O . SER A 1 71 ? -11.648 0.904 3.065 1.00 85.06 71 SER A O 1
ATOM 572 N N . LEU A 1 72 ? -11.843 -1.328 3.149 1.00 88.94 72 LEU A N 1
ATOM 573 C CA . LEU A 1 72 ? -10.612 -1.545 3.911 1.00 88.94 72 LEU A CA 1
ATOM 574 C C . LEU A 1 72 ? -9.560 -2.267 3.085 1.00 88.94 72 LEU A C 1
ATOM 576 O O . LEU A 1 72 ? -9.826 -3.293 2.461 1.00 88.94 72 LEU A O 1
ATOM 580 N N . LEU A 1 73 ? -8.329 -1.780 3.187 1.00 91.88 73 LEU A N 1
ATOM 581 C CA . LEU A 1 73 ? -7.147 -2.551 2.856 1.00 91.88 73 LEU A CA 1
ATOM 582 C C . LEU A 1 73 ? -6.720 -3.323 4.112 1.00 91.88 73 LEU A C 1
ATOM 584 O O . LEU A 1 73 ? -6.317 -2.699 5.100 1.00 91.88 73 LEU A O 1
ATOM 588 N N . PRO A 1 74 ? -6.822 -4.662 4.125 1.00 90.25 74 PRO A N 1
ATOM 589 C CA . PRO A 1 74 ? -6.633 -5.436 5.339 1.00 90.25 74 PRO A CA 1
ATOM 590 C C . PRO A 1 74 ? -5.188 -5.382 5.829 1.00 90.25 74 PRO A C 1
ATOM 592 O O . PRO A 1 74 ? -4.225 -5.222 5.064 1.00 90.25 74 PRO A O 1
ATOM 595 N N . LYS A 1 75 ? -5.028 -5.587 7.137 1.00 91.44 75 LYS A N 1
ATOM 596 C CA . LYS A 1 75 ? -3.721 -5.838 7.742 1.00 91.44 75 LYS A CA 1
ATOM 597 C C . LYS A 1 75 ? -3.026 -6.991 7.010 1.00 91.44 75 LYS A C 1
ATOM 599 O O . LYS A 1 75 ? -3.649 -7.980 6.644 1.00 91.44 75 LYS A O 1
ATOM 604 N N . GLY A 1 76 ? -1.711 -6.884 6.853 1.00 92.81 76 GLY A N 1
ATOM 605 C CA . GLY A 1 76 ? -0.903 -7.901 6.189 1.00 92.81 76 GLY A CA 1
ATOM 606 C C . GLY A 1 76 ? -0.797 -7.717 4.678 1.00 92.81 76 GLY A C 1
ATOM 607 O O . GLY A 1 76 ? 0.059 -8.369 4.081 1.00 92.81 76 GLY A O 1
ATOM 608 N N . THR A 1 77 ? -1.576 -6.806 4.078 1.00 94.50 77 THR A N 1
ATOM 609 C CA . THR A 1 77 ? -1.421 -6.434 2.664 1.00 94.50 77 THR A CA 1
ATOM 610 C C . THR A 1 77 ? -0.007 -5.927 2.394 1.00 94.50 77 THR A C 1
ATOM 612 O O . THR A 1 77 ? 0.543 -5.136 3.168 1.00 94.50 77 THR A O 1
ATOM 615 N N . VAL A 1 78 ? 0.579 -6.382 1.286 1.00 95.75 78 VAL A N 1
ATOM 616 C CA . VAL A 1 78 ? 1.904 -5.959 0.827 1.00 95.75 78 VAL A CA 1
ATOM 617 C C . VAL A 1 78 ? 1.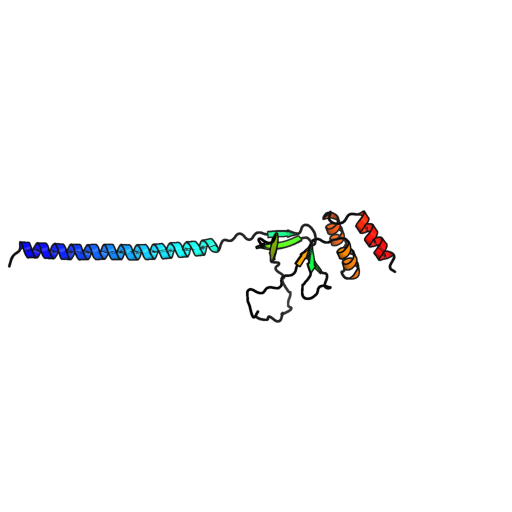758 -4.770 -0.116 1.00 95.75 78 VAL A C 1
ATOM 619 O O . VAL A 1 78 ? 1.138 -4.868 -1.172 1.00 95.75 78 VAL A O 1
ATOM 622 N N . LEU A 1 79 ? 2.360 -3.652 0.273 1.00 95.88 79 LEU A N 1
ATOM 623 C CA . LEU A 1 79 ? 2.468 -2.437 -0.518 1.00 95.88 79 LEU A CA 1
ATOM 624 C C . LEU A 1 79 ? 3.830 -2.397 -1.207 1.00 95.88 79 LEU A C 1
ATOM 626 O O . LEU A 1 79 ? 4.868 -2.423 -0.542 1.00 95.88 79 LEU A O 1
ATOM 630 N N . TYR A 1 80 ? 3.836 -2.291 -2.529 1.00 95.69 80 TYR A N 1
ATOM 631 C CA . TYR A 1 80 ? 5.055 -2.162 -3.321 1.00 95.69 80 TYR A CA 1
ATOM 632 C C . TYR A 1 80 ? 5.329 -0.683 -3.557 1.00 95.69 80 TYR A C 1
ATOM 634 O O . TYR A 1 80 ? 4.483 0.025 -4.095 1.00 95.69 80 TYR A O 1
ATOM 642 N N . PHE A 1 81 ? 6.488 -0.189 -3.137 1.00 94.25 81 PHE A N 1
ATOM 643 C CA . PHE A 1 81 ? 6.846 1.216 -3.314 1.00 94.25 81 PHE A CA 1
ATOM 644 C C . PHE A 1 81 ? 6.908 1.572 -4.805 1.00 94.25 81 PHE A C 1
ATOM 646 O O . PHE A 1 81 ? 7.643 0.931 -5.558 1.00 94.25 81 PHE A O 1
ATOM 653 N N . ASP A 1 82 ? 6.162 2.601 -5.215 1.00 92.06 82 ASP A N 1
ATOM 654 C CA . ASP A 1 82 ? 6.210 3.141 -6.577 1.00 92.06 82 ASP A CA 1
ATOM 655 C C . ASP A 1 82 ? 7.068 4.405 -6.620 1.00 92.06 82 ASP A C 1
ATOM 657 O O . ASP A 1 82 ? 8.137 4.428 -7.233 1.00 92.06 82 ASP A O 1
ATOM 661 N N . LYS A 1 83 ? 6.614 5.461 -5.937 1.00 91.12 83 LYS A N 1
ATOM 662 C CA . LYS A 1 83 ? 7.263 6.772 -5.962 1.00 91.12 83 LYS A CA 1
ATOM 663 C C . LYS A 1 83 ? 6.902 7.590 -4.726 1.00 91.12 83 LYS A C 1
ATOM 665 O O . LYS A 1 83 ? 5.754 7.588 -4.290 1.00 91.12 83 LYS A O 1
ATOM 670 N N . ALA A 1 84 ? 7.876 8.328 -4.203 1.00 92.69 84 ALA A N 1
ATOM 671 C CA . ALA A 1 84 ? 7.653 9.386 -3.223 1.00 92.69 84 ALA A CA 1
ATOM 672 C C . ALA A 1 84 ? 7.581 10.740 -3.939 1.00 92.69 84 ALA A C 1
ATOM 674 O O . ALA A 1 84 ? 8.372 11.005 -4.850 1.00 92.69 84 ALA A O 1
ATOM 675 N N . PHE A 1 85 ? 6.624 11.563 -3.536 1.00 90.75 85 PHE A N 1
ATOM 676 C CA . PHE A 1 85 ? 6.330 12.861 -4.127 1.00 90.75 85 PHE A CA 1
ATOM 677 C C . PHE A 1 85 ? 6.880 13.986 -3.235 1.00 90.75 85 PHE A C 1
ATOM 679 O O . PHE A 1 85 ? 6.811 13.860 -2.008 1.00 90.75 85 PHE A O 1
ATOM 686 N N . PRO A 1 86 ? 7.460 15.064 -3.804 1.00 91.06 86 PRO A N 1
ATOM 687 C CA . PRO A 1 86 ? 7.974 16.190 -3.017 1.00 91.06 86 PRO A CA 1
ATOM 688 C C . PRO A 1 86 ? 6.888 16.893 -2.185 1.00 91.06 86 PRO A C 1
ATOM 690 O O . PRO A 1 86 ? 7.203 17.512 -1.174 1.00 91.06 86 PRO A O 1
ATOM 693 N N . GLU A 1 87 ? 5.620 16.742 -2.562 1.00 91.19 87 GLU A N 1
ATOM 694 C CA . GLU A 1 87 ? 4.433 17.240 -1.863 1.00 91.19 87 GLU A CA 1
ATOM 695 C C . GLU A 1 87 ? 4.145 16.495 -0.542 1.00 91.19 87 GLU A C 1
ATOM 697 O O . GLU A 1 87 ? 3.268 16.898 0.217 1.00 91.19 87 GLU A O 1
ATOM 702 N N . GLY A 1 88 ? 4.879 15.416 -0.242 1.00 89.44 88 GLY A N 1
ATOM 703 C CA . GLY A 1 88 ? 4.843 14.745 1.061 1.00 89.44 88 GLY A CA 1
ATOM 704 C C . GLY A 1 88 ? 4.004 13.468 1.127 1.00 89.44 88 GLY A C 1
ATOM 705 O O . GLY A 1 88 ? 3.937 12.846 2.186 1.00 89.44 88 GLY A O 1
ATOM 706 N N . PHE A 1 89 ? 3.413 13.020 0.017 1.00 89.56 89 PHE A N 1
ATOM 707 C CA . PHE A 1 89 ? 2.753 11.715 -0.061 1.00 89.56 89 PHE A CA 1
ATOM 708 C C . PHE A 1 89 ? 3.608 10.684 -0.807 1.00 89.56 89 PHE A C 1
ATOM 710 O O . PHE A 1 89 ? 4.530 10.996 -1.561 1.00 89.56 89 PHE A O 1
ATOM 717 N N . THR A 1 90 ? 3.331 9.406 -0.564 1.00 92.75 90 THR A N 1
ATOM 718 C CA . THR A 1 90 ? 4.017 8.295 -1.232 1.00 92.75 90 THR A CA 1
ATOM 719 C C . THR A 1 90 ? 2.989 7.396 -1.878 1.00 92.75 90 THR A C 1
ATOM 721 O O . THR A 1 90 ? 2.024 6.990 -1.234 1.00 92.75 90 THR A O 1
ATOM 724 N N . ARG A 1 91 ? 3.220 7.056 -3.143 1.00 93.44 91 ARG A N 1
ATOM 725 C CA . ARG A 1 91 ? 2.376 6.135 -3.887 1.00 93.44 91 ARG A CA 1
ATOM 726 C C . ARG A 1 91 ? 2.941 4.725 -3.808 1.00 93.44 91 ARG A C 1
ATOM 728 O O . ARG A 1 91 ? 4.145 4.501 -3.974 1.00 93.44 91 ARG A O 1
ATOM 735 N N . TYR A 1 92 ? 2.039 3.781 -3.590 1.00 94.62 92 TYR A N 1
ATOM 736 C CA . TYR A 1 92 ? 2.320 2.354 -3.569 1.00 94.62 92 TYR A CA 1
ATOM 737 C C . TYR A 1 92 ? 1.464 1.640 -4.616 1.00 94.62 92 TYR A C 1
ATOM 739 O O . TYR A 1 92 ? 0.374 2.097 -4.954 1.00 94.62 92 TYR A O 1
ATOM 747 N N . LYS A 1 93 ? 1.955 0.506 -5.114 1.00 94.06 93 LYS A N 1
ATOM 748 C CA . LYS A 1 93 ? 1.204 -0.448 -5.931 1.00 94.06 93 LYS A CA 1
ATOM 749 C C . LYS A 1 93 ? 0.706 -1.587 -5.053 1.00 94.06 93 LYS A C 1
ATOM 751 O O . LYS A 1 93 ? 1.439 -2.081 -4.192 1.00 94.06 93 LYS A O 1
ATOM 756 N N . VAL A 1 94 ? -0.514 -2.029 -5.329 1.00 93.69 94 VAL A N 1
ATOM 757 C CA . VAL A 1 94 ? -1.097 -3.261 -4.796 1.00 93.69 94 VAL A CA 1
ATOM 758 C C . VAL A 1 94 ? -1.465 -4.127 -5.990 1.00 93.69 94 VAL A C 1
ATOM 760 O O . VAL A 1 94 ? -2.121 -3.657 -6.916 1.00 93.69 94 VAL A O 1
ATOM 763 N N . TYR A 1 95 ? -1.018 -5.378 -5.983 1.00 93.62 95 TYR A N 1
ATOM 764 C CA . TYR A 1 95 ? -1.389 -6.348 -7.007 1.00 93.62 95 TYR A CA 1
ATOM 765 C C . TYR A 1 95 ? -2.582 -7.154 -6.514 1.00 93.62 95 TYR A C 1
ATOM 767 O O . TYR A 1 95 ? -2.541 -7.721 -5.422 1.00 93.62 95 TYR A O 1
ATOM 775 N N . ILE A 1 96 ? -3.638 -7.191 -7.321 1.00 92.12 96 ILE A N 1
ATOM 776 C CA . ILE A 1 96 ? -4.877 -7.897 -7.013 1.00 92.12 96 ILE A CA 1
ATOM 777 C C . ILE A 1 96 ? -5.071 -8.962 -8.083 1.00 92.12 96 ILE A C 1
ATOM 779 O O . ILE A 1 96 ? -5.159 -8.653 -9.269 1.00 92.12 96 ILE A O 1
ATOM 783 N N . ASN A 1 97 ? -5.134 -10.216 -7.651 1.00 93.06 97 ASN A N 1
ATOM 784 C CA . ASN A 1 97 ? -5.493 -11.323 -8.525 1.00 93.06 97 ASN A CA 1
ATOM 785 C C . ASN A 1 97 ? -7.014 -11.462 -8.526 1.00 93.06 97 ASN A C 1
ATOM 787 O O . ASN A 1 97 ? -7.619 -11.598 -7.463 1.00 93.06 97 ASN A O 1
ATOM 791 N N . ILE A 1 98 ? -7.617 -11.442 -9.711 1.00 93.56 98 ILE A N 1
ATOM 792 C CA . ILE A 1 98 ? -9.059 -11.617 -9.888 1.00 93.56 98 ILE A CA 1
ATOM 793 C C . ILE A 1 98 ? -9.296 -13.014 -10.457 1.00 93.56 98 ILE A C 1
ATOM 795 O O . ILE A 1 98 ? -8.813 -13.338 -11.542 1.00 93.56 98 ILE A O 1
ATOM 799 N N . ASP A 1 99 ? -10.019 -13.854 -9.717 1.00 95.38 99 ASP A N 1
ATOM 800 C CA . ASP A 1 99 ? -10.287 -15.232 -10.128 1.00 95.38 99 ASP A CA 1
ATOM 801 C C . ASP A 1 99 ? -11.421 -15.284 -11.159 1.00 95.38 99 ASP A C 1
ATOM 803 O O . ASP A 1 99 ? -12.556 -14.917 -10.865 1.00 95.38 99 ASP A O 1
ATOM 807 N N . ARG A 1 100 ? -11.100 -15.744 -12.376 1.00 93.50 100 ARG A N 1
ATOM 808 C CA . ARG A 1 100 ? -12.054 -16.114 -13.446 1.00 93.50 100 ARG A CA 1
ATOM 809 C C . ARG A 1 100 ? -13.134 -15.073 -13.781 1.00 93.50 100 ARG A C 1
ATOM 811 O O . ARG A 1 100 ? -14.173 -15.428 -14.330 1.00 93.50 100 ARG A O 1
ATOM 818 N N . MET A 1 101 ? -12.878 -13.796 -13.518 1.00 94.81 101 MET A N 1
ATOM 819 C CA . MET A 1 101 ? -13.781 -12.698 -13.854 1.00 94.81 101 MET A CA 1
ATOM 820 C C . MET A 1 101 ? -13.070 -11.734 -14.813 1.00 94.81 101 MET A C 1
ATOM 822 O O . MET A 1 101 ? -12.255 -10.924 -14.367 1.00 94.81 101 MET A O 1
ATOM 826 N N . PRO A 1 102 ? -13.319 -11.830 -16.133 1.00 90.50 102 PRO A N 1
ATOM 827 C CA . PRO A 1 102 ? -12.701 -10.928 -17.095 1.00 90.50 102 PRO A CA 1
ATOM 828 C C . PRO A 1 102 ? -13.232 -9.505 -16.897 1.00 90.50 102 PRO A C 1
ATOM 830 O O . PRO A 1 102 ? -14.440 -9.286 -16.811 1.00 90.50 102 PRO A O 1
ATOM 833 N N . LEU A 1 103 ? -12.321 -8.535 -16.837 1.00 93.25 103 LEU A N 1
ATOM 834 C CA . LEU A 1 103 ? -12.656 -7.117 -16.758 1.00 93.25 103 LEU A CA 1
ATOM 835 C C . LEU A 1 103 ? -12.546 -6.463 -18.135 1.00 93.25 103 LEU A C 1
ATOM 837 O O . LEU A 1 103 ? -11.635 -6.764 -18.905 1.00 93.25 103 LEU A O 1
ATOM 841 N N . ASN A 1 104 ? -13.452 -5.527 -18.422 1.00 93.31 104 ASN A N 1
ATOM 842 C CA . ASN A 1 104 ? -13.376 -4.710 -19.629 1.00 93.31 104 ASN A CA 1
ATOM 843 C C . ASN A 1 104 ? -12.251 -3.684 -19.480 1.00 93.31 104 ASN A C 1
ATOM 845 O O . ASN A 1 104 ? -12.327 -2.796 -18.629 1.00 93.31 104 ASN A O 1
ATOM 849 N N . LEU A 1 105 ? -11.221 -3.805 -20.314 1.00 91.12 105 LEU A N 1
ATOM 850 C CA . LEU A 1 105 ? -10.109 -2.864 -20.349 1.00 91.12 105 LEU A CA 1
ATOM 851 C C . LEU A 1 105 ? -10.453 -1.687 -21.265 1.00 91.12 105 LEU A C 1
ATOM 853 O O . LEU A 1 105 ? -11.092 -1.861 -22.303 1.00 91.12 105 LEU A O 1
ATOM 857 N N . LYS A 1 106 ? -10.030 -0.491 -20.864 1.00 89.38 106 LYS A N 1
ATOM 858 C CA . LYS A 1 106 ? -10.086 0.720 -21.680 1.00 89.38 106 LYS A CA 1
ATOM 859 C C . LYS A 1 106 ? -8.693 1.319 -21.728 1.00 89.38 106 LYS A C 1
ATOM 861 O O . LYS A 1 106 ? -8.025 1.376 -20.695 1.00 89.38 106 LYS A O 1
ATOM 866 N N . ASP A 1 107 ? -8.292 1.765 -22.907 1.00 89.00 107 ASP A N 1
ATOM 867 C CA . ASP A 1 107 ? -7.088 2.569 -23.047 1.00 89.00 107 ASP A CA 1
ATOM 868 C C . ASP A 1 107 ? -7.336 3.950 -22.435 1.00 89.00 107 ASP A C 1
ATOM 870 O O . ASP A 1 107 ? -8.441 4.494 -22.507 1.00 89.00 107 ASP A O 1
ATOM 874 N N . LEU A 1 108 ? -6.311 4.491 -21.783 1.00 85.00 108 LEU A N 1
ATOM 875 C CA . LEU A 1 108 ? -6.333 5.863 -21.294 1.00 85.00 108 LEU A CA 1
ATOM 876 C C . LEU A 1 108 ? -5.944 6.794 -22.441 1.00 85.00 108 LEU A C 1
ATOM 878 O O . LEU A 1 108 ? -4.942 6.545 -23.111 1.00 85.00 108 LEU A O 1
ATOM 882 N N . ASP A 1 109 ? -6.694 7.884 -22.616 1.00 86.31 109 ASP A N 1
ATOM 883 C CA . ASP A 1 109 ? -6.369 8.921 -23.606 1.00 86.31 109 ASP A CA 1
ATOM 884 C C . ASP A 1 109 ? -4.991 9.552 -23.327 1.00 86.31 109 ASP A C 1
ATOM 886 O O . ASP A 1 109 ? -4.247 9.883 -24.249 1.00 86.31 109 ASP A O 1
ATOM 890 N N . ASP A 1 110 ? -4.629 9.668 -22.045 1.00 87.88 110 ASP A N 1
ATOM 891 C CA . ASP A 1 110 ? -3.316 10.108 -21.577 1.00 87.88 110 ASP A CA 1
ATOM 892 C C . ASP A 1 110 ? -2.732 9.078 -20.586 1.00 87.88 110 ASP A C 1
ATOM 894 O O . ASP A 1 110 ? -3.257 8.919 -19.479 1.00 87.88 110 ASP A O 1
ATOM 898 N N . PRO A 1 111 ? -1.617 8.405 -20.926 1.00 83.69 111 PRO A N 1
ATOM 899 C CA . PRO A 1 111 ? -0.954 7.435 -20.050 1.00 83.69 111 PRO A CA 1
ATOM 900 C C . PRO A 1 111 ? -0.433 8.005 -18.722 1.00 83.69 111 PRO A C 1
ATOM 902 O O . PRO A 1 111 ? -0.063 7.241 -17.827 1.00 83.69 111 PRO A O 1
ATOM 905 N N . THR A 1 112 ? -0.332 9.329 -18.597 1.00 81.62 112 THR A N 1
ATOM 906 C CA . THR A 1 112 ? 0.150 10.000 -17.384 1.00 81.62 112 THR A CA 1
ATOM 907 C C . THR A 1 112 ? -0.969 10.313 -16.395 1.00 81.62 112 THR A C 1
ATOM 909 O O . THR A 1 112 ? -0.707 10.431 -15.192 1.00 81.62 112 THR A O 1
ATOM 912 N N . LEU A 1 113 ? -2.211 10.388 -16.878 1.00 81.38 113 LEU A N 1
ATOM 913 C CA . LEU A 1 113 ? -3.396 10.611 -16.065 1.00 81.38 113 LEU A CA 1
ATOM 914 C C . LEU A 1 113 ? -3.784 9.309 -15.363 1.00 81.38 113 LEU A C 1
ATOM 916 O O . LEU A 1 113 ? -4.352 8.394 -15.951 1.00 81.38 113 LEU A O 1
ATOM 920 N N . ILE A 1 114 ? -3.480 9.238 -14.069 1.00 82.44 114 ILE A N 1
ATOM 921 C CA . ILE A 1 114 ? -3.946 8.163 -13.195 1.00 82.44 114 ILE A CA 1
ATOM 922 C C . ILE A 1 114 ? -4.844 8.741 -12.101 1.00 82.44 114 ILE A C 1
ATOM 924 O O . ILE A 1 114 ? -4.551 9.802 -11.556 1.00 82.44 114 ILE A O 1
ATOM 928 N N . SER A 1 115 ? -5.906 8.019 -11.748 1.00 84.31 115 SER A N 1
ATOM 929 C CA . SER A 1 115 ? -6.759 8.314 -10.591 1.00 84.31 115 SER A CA 1
ATOM 930 C C . SER A 1 115 ? -6.530 7.216 -9.544 1.00 84.31 115 SER A C 1
ATOM 932 O O . SER A 1 115 ? -7.133 6.142 -9.632 1.00 84.31 115 SER A O 1
ATOM 934 N N . PRO A 1 116 ? -5.545 7.386 -8.640 1.00 88.38 116 PRO A N 1
ATOM 935 C CA . PRO A 1 116 ? -5.241 6.387 -7.625 1.00 88.38 116 PRO A CA 1
ATOM 936 C C . PRO A 1 116 ? -6.325 6.364 -6.543 1.00 88.38 116 PRO A C 1
ATOM 938 O O . PRO A 1 116 ? -6.972 7.368 -6.274 1.00 88.38 116 PRO A O 1
ATOM 941 N N . LEU A 1 117 ? -6.470 5.222 -5.870 1.00 90.31 117 LEU A N 1
ATOM 942 C CA . LEU A 1 117 ? -7.196 5.178 -4.603 1.00 90.31 117 LEU A CA 1
ATOM 943 C C . LEU A 1 117 ? -6.379 5.876 -3.520 1.00 90.31 117 LEU A C 1
ATOM 945 O O . LEU A 1 117 ? -5.157 5.695 -3.437 1.00 90.31 117 LEU A O 1
ATOM 949 N N . GLU A 1 118 ? -7.065 6.615 -2.660 1.00 90.50 118 GLU A N 1
ATOM 950 C CA . GLU A 1 118 ? -6.463 7.182 -1.466 1.00 90.50 118 GLU A CA 1
ATOM 951 C C . GLU A 1 118 ? -6.521 6.170 -0.325 1.00 90.50 118 GLU A C 1
ATOM 953 O O . GLU A 1 118 ? -7.506 5.451 -0.153 1.00 90.50 118 GLU A O 1
ATOM 958 N N . ALA A 1 119 ? -5.434 6.100 0.445 1.00 91.88 119 ALA A N 1
ATOM 959 C CA . ALA A 1 119 ? -5.328 5.228 1.600 1.00 91.88 119 ALA A CA 1
ATOM 960 C C . ALA A 1 119 ? -4.989 6.046 2.846 1.00 91.88 119 ALA A C 1
ATOM 962 O O . ALA A 1 119 ? -3.935 6.686 2.900 1.00 91.88 119 ALA A O 1
ATOM 963 N N . SER A 1 120 ? -5.848 5.999 3.861 1.00 90.38 120 SER A N 1
ATOM 964 C CA . SER A 1 120 ? -5.682 6.774 5.093 1.00 90.38 120 SER A CA 1
ATOM 965 C C . SER A 1 120 ? -5.818 5.902 6.349 1.00 90.38 120 SER A C 1
ATOM 967 O O . SER A 1 120 ? -6.393 4.809 6.309 1.00 90.38 120 SER A O 1
ATOM 969 N N . PRO A 1 121 ? -5.232 6.317 7.488 1.00 89.44 121 PRO A N 1
ATOM 970 C CA . PRO A 1 121 ? -5.476 5.651 8.762 1.00 89.44 121 PRO A CA 1
ATOM 971 C C . PRO A 1 121 ? -6.956 5.735 9.141 1.00 89.44 121 PRO A C 1
ATOM 973 O O . PRO A 1 121 ? -7.584 6.771 8.950 1.00 89.44 121 PRO A O 1
ATOM 976 N N . LEU A 1 122 ? -7.488 4.671 9.740 1.00 87.69 122 LEU A N 1
ATOM 977 C CA . LEU A 1 122 ? -8.852 4.685 10.257 1.00 87.69 122 LEU A CA 1
ATOM 978 C C . LEU A 1 122 ? -8.962 5.618 11.473 1.00 87.69 122 LEU A C 1
ATOM 980 O O . LEU A 1 122 ? -8.180 5.498 12.421 1.00 87.69 122 LEU A O 1
ATOM 984 N N . ASP A 1 123 ? -9.955 6.502 11.458 1.00 86.81 123 ASP A N 1
ATOM 985 C CA . ASP A 1 123 ? -10.300 7.403 12.556 1.00 86.81 123 ASP A CA 1
ATOM 986 C C . ASP A 1 123 ? -11.685 7.079 13.150 1.00 86.81 123 ASP A C 1
ATOM 988 O O . ASP A 1 123 ? -12.431 6.236 12.642 1.00 86.81 123 ASP A O 1
ATOM 992 N N . LYS A 1 124 ? -12.026 7.735 14.267 1.00 84.75 124 LYS A N 1
ATOM 993 C CA . LYS A 1 124 ? -13.307 7.553 14.970 1.00 84.75 124 LYS A CA 1
ATOM 994 C C . LYS A 1 124 ? -14.535 7.725 14.049 1.00 84.75 124 LYS A C 1
ATOM 996 O O . LYS A 1 124 ? -15.363 6.809 14.022 1.00 84.75 124 LYS A O 1
ATOM 1001 N N . PRO A 1 125 ? -14.690 8.828 13.283 1.00 85.69 125 PRO A N 1
ATOM 1002 C CA . PRO A 1 125 ? -15.868 9.010 12.435 1.00 85.69 125 PRO A CA 1
ATOM 1003 C C . PRO A 1 125 ? -15.933 7.995 11.287 1.00 85.69 125 PRO A C 1
ATOM 1005 O O . PRO A 1 125 ? -17.024 7.515 10.969 1.00 85.69 125 PRO A O 1
ATOM 1008 N N . SER A 1 126 ? -14.798 7.616 10.690 1.00 85.19 126 SER A N 1
ATOM 1009 C CA . SER A 1 126 ? -14.785 6.601 9.633 1.00 85.19 126 SER A CA 1
ATOM 1010 C C . SER A 1 126 ? -15.123 5.221 10.181 1.00 85.19 126 SER A C 1
ATOM 1012 O O . SER A 1 126 ? -15.904 4.514 9.554 1.00 85.19 126 SER A 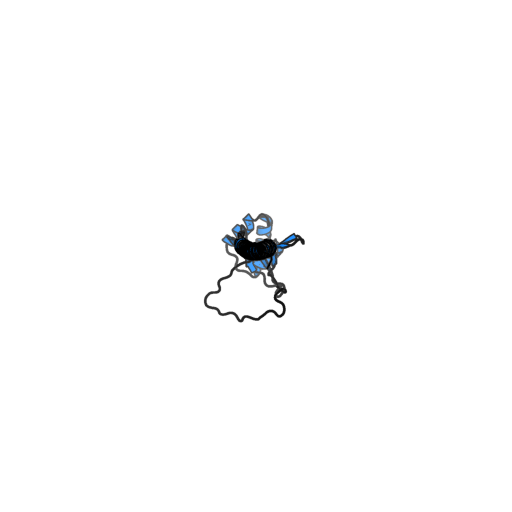O 1
ATOM 1014 N N . LEU A 1 127 ? -14.629 4.851 11.370 1.00 86.31 127 LEU A N 1
ATOM 1015 C CA . LEU A 1 127 ? -14.988 3.587 12.023 1.00 86.31 127 LEU A CA 1
ATOM 1016 C C . LEU A 1 127 ? -16.497 3.495 12.294 1.00 86.31 127 LEU A C 1
ATOM 1018 O O . LEU A 1 127 ? -17.095 2.448 12.056 1.00 86.31 127 LEU A O 1
ATOM 1022 N N . GLN A 1 128 ? -17.125 4.585 12.741 1.00 85.56 128 GLN A N 1
ATOM 1023 C CA . GLN A 1 128 ? -18.570 4.607 12.974 1.00 85.56 128 GLN A CA 1
ATOM 1024 C C . GLN A 1 128 ? -19.364 4.352 11.686 1.00 85.56 128 GLN A C 1
ATOM 1026 O O . GLN A 1 128 ? -20.315 3.571 11.701 1.00 85.56 128 GLN A O 1
ATOM 1031 N N . LYS A 1 129 ? -18.969 4.975 10.569 1.00 84.62 129 LYS A N 1
ATOM 1032 C CA . LYS A 1 129 ? -19.585 4.714 9.258 1.00 84.62 129 LYS A CA 1
ATOM 1033 C C . LYS A 1 129 ? -19.342 3.276 8.802 1.00 84.62 129 LYS A C 1
ATOM 1035 O O . LYS A 1 129 ? -20.245 2.627 8.291 1.00 84.62 129 LYS A O 1
ATOM 1040 N N . LEU A 1 130 ? -18.136 2.769 9.032 1.00 85.12 130 LEU A N 1
ATOM 1041 C CA . LEU A 1 130 ? -17.712 1.443 8.601 1.00 85.12 130 LEU A CA 1
ATOM 1042 C C . LEU A 1 130 ? -18.471 0.325 9.324 1.00 85.12 130 LEU A C 1
ATOM 1044 O O . LEU A 1 130 ? -18.858 -0.647 8.690 1.00 85.12 130 LEU A O 1
ATOM 1048 N N . LEU A 1 131 ? -18.775 0.489 10.615 1.00 82.75 131 LEU A N 1
ATOM 1049 C CA . LEU A 1 131 ? -19.634 -0.440 11.366 1.00 82.75 131 LEU A CA 1
ATOM 1050 C C . LEU A 1 131 ? -21.062 -0.539 10.804 1.00 82.75 131 LEU A C 1
ATOM 1052 O O . LEU A 1 131 ? -21.730 -1.545 11.021 1.00 82.75 131 LEU A O 1
ATOM 1056 N N . GLN A 1 132 ? -21.539 0.492 10.101 1.00 81.75 132 GLN A N 1
ATOM 1057 C CA . GLN A 1 132 ? -22.880 0.504 9.509 1.00 81.75 132 GLN A CA 1
ATOM 1058 C C . GLN A 1 132 ? -22.923 -0.160 8.131 1.00 81.75 132 GLN A C 1
ATOM 1060 O O . GLN A 1 132 ? -23.969 -0.674 7.745 1.00 81.75 132 GLN A O 1
ATOM 1065 N N . SER A 1 133 ? -21.820 -0.134 7.380 1.00 78.00 133 SER A N 1
ATOM 1066 C CA . SER A 1 133 ? -21.801 -0.518 5.963 1.00 78.00 133 SER A CA 1
ATOM 1067 C C . SER A 1 133 ? -20.902 -1.707 5.628 1.00 78.00 133 SER A C 1
ATOM 1069 O O . SER A 1 133 ? -21.050 -2.282 4.551 1.00 78.00 133 SER A O 1
ATOM 1071 N N . TYR A 1 134 ? -19.984 -2.093 6.517 1.00 78.19 134 TYR A N 1
ATOM 1072 C CA . TYR A 1 134 ? -18.959 -3.093 6.235 1.00 78.19 134 TYR A CA 1
ATOM 1073 C C . TYR A 1 134 ? -18.973 -4.232 7.270 1.00 78.19 134 TYR A C 1
ATOM 1075 O O . TYR A 1 134 ? -18.961 -3.972 8.477 1.00 78.19 134 TYR A O 1
ATOM 1083 N N . PRO A 1 135 ? -18.943 -5.507 6.835 1.00 78.62 135 PRO A N 1
ATOM 1084 C CA . PRO A 1 135 ? -18.906 -6.652 7.739 1.00 78.62 135 PRO A CA 1
ATOM 1085 C C . PRO A 1 135 ? -17.523 -6.772 8.393 1.00 78.62 135 PRO A C 1
ATOM 1087 O O . PRO A 1 135 ? -16.613 -7.415 7.870 1.00 78.62 135 PRO A O 1
ATOM 1090 N N . LEU A 1 136 ? -17.353 -6.132 9.547 1.00 79.81 136 LEU A N 1
ATOM 1091 C CA . LEU A 1 136 ? -16.115 -6.185 10.321 1.00 79.81 136 LEU A CA 1
ATOM 1092 C C . LEU A 1 136 ? -15.963 -7.517 11.056 1.00 79.81 136 LEU A C 1
ATOM 1094 O O . LEU A 1 136 ? -16.831 -7.917 11.836 1.00 79.81 136 LEU A O 1
ATOM 1098 N N . SER A 1 137 ? -14.816 -8.174 10.878 1.00 82.31 137 SER A N 1
ATOM 1099 C CA . SER A 1 137 ? -14.461 -9.334 11.693 1.00 82.31 137 SER A CA 1
ATOM 1100 C C . SER A 1 137 ? -13.877 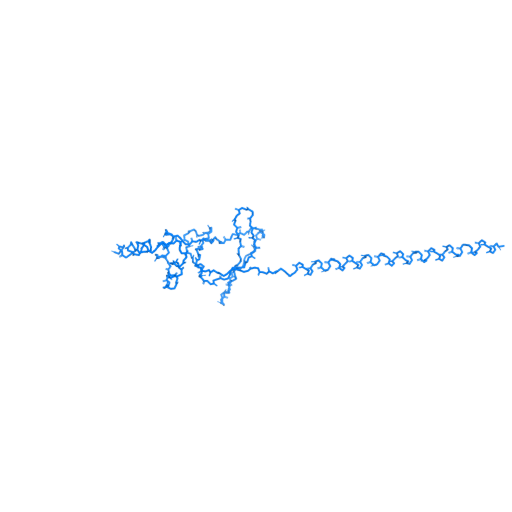-8.917 13.050 1.00 82.31 137 SER A C 1
ATOM 1102 O O . SER A 1 137 ? -13.391 -7.799 13.255 1.00 82.31 137 SER A O 1
ATOM 1104 N N . LYS A 1 138 ? -13.856 -9.857 14.001 1.00 82.69 138 LYS A N 1
ATOM 1105 C CA . LYS A 1 138 ? -13.197 -9.665 15.305 1.00 82.69 138 LYS A CA 1
ATOM 1106 C C . LYS A 1 138 ? -11.700 -9.355 15.161 1.00 82.69 138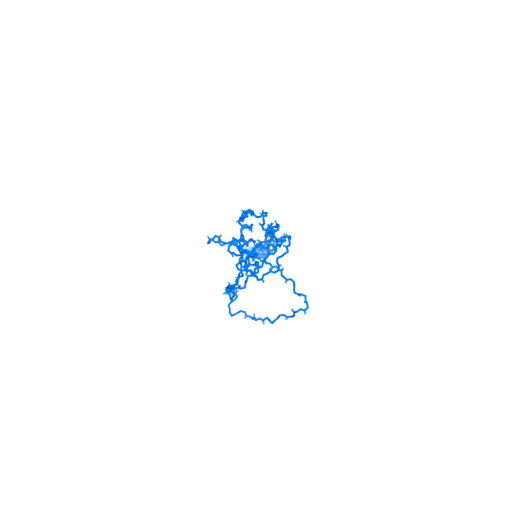 LYS A C 1
ATOM 1108 O O . LYS A 1 138 ? -11.145 -8.587 15.953 1.00 82.69 138 LYS A O 1
ATOM 1113 N N . ASP A 1 139 ? -11.048 -9.938 14.161 1.00 83.75 139 ASP A N 1
ATOM 1114 C CA . ASP A 1 139 ? -9.622 -9.738 13.907 1.00 83.75 139 ASP A CA 1
ATOM 1115 C C . ASP A 1 139 ? -9.336 -8.352 13.326 1.00 83.75 139 ASP A C 1
ATOM 1117 O O . ASP A 1 139 ? -8.325 -7.731 13.688 1.00 83.75 139 ASP A O 1
ATOM 1121 N N . ASP A 1 140 ? -10.253 -7.828 12.509 1.00 81.69 140 ASP A N 1
ATOM 1122 C CA . ASP A 1 140 ? -10.186 -6.457 12.001 1.00 81.69 140 ASP A CA 1
ATOM 1123 C C . ASP A 1 140 ? -10.265 -5.463 13.158 1.00 81.69 140 ASP A C 1
ATOM 1125 O O . ASP A 1 140 ? -9.364 -4.639 13.330 1.00 81.69 140 ASP A O 1
ATOM 1129 N N . LEU A 1 141 ? -11.265 -5.613 14.034 1.00 81.06 141 LEU A N 1
ATOM 1130 C CA . LEU A 1 141 ? -11.436 -4.779 15.229 1.00 81.06 141 LEU A CA 1
ATOM 1131 C C . LEU A 1 141 ? -10.215 -4.837 16.154 1.00 81.06 141 LEU A C 1
ATOM 1133 O O . LEU A 1 141 ? -9.725 -3.811 16.632 1.00 81.06 141 LEU A O 1
ATOM 1137 N N . THR A 1 142 ? -9.673 -6.035 16.374 1.00 84.62 142 THR A N 1
ATOM 1138 C CA . THR A 1 142 ? -8.477 -6.224 17.208 1.00 84.62 142 THR A CA 1
ATOM 1139 C C . THR A 1 142 ? -7.253 -5.538 16.595 1.00 84.62 142 THR A C 1
ATOM 1141 O O . THR A 1 142 ? -6.402 -5.005 17.311 1.00 84.62 142 THR A O 1
ATOM 1144 N N . SER A 1 143 ? -7.144 -5.543 15.269 1.00 85.12 143 SER A N 1
ATOM 1145 C CA . SER A 1 143 ? -6.049 -4.892 14.547 1.00 85.12 143 SER A CA 1
ATOM 1146 C C . SER A 1 143 ? -6.194 -3.368 14.536 1.00 85.12 143 SER A C 1
ATOM 1148 O O . SER A 1 143 ? -5.191 -2.670 14.682 1.00 85.12 143 SER A O 1
ATOM 1150 N N . ILE A 1 144 ? -7.426 -2.860 14.448 1.00 84.25 144 ILE A N 1
ATOM 1151 C CA . ILE A 1 144 ? -7.754 -1.435 14.592 1.00 84.25 144 ILE A CA 1
ATOM 1152 C C . ILE A 1 144 ? -7.363 -0.945 15.992 1.00 84.25 144 ILE A C 1
ATOM 1154 O O . ILE A 1 144 ? -6.633 0.037 16.108 1.00 84.25 144 ILE A O 1
ATOM 1158 N N . LEU A 1 145 ? -7.729 -1.679 17.048 1.00 81.25 145 LEU A N 1
ATOM 1159 C CA . LEU A 1 145 ? -7.355 -1.364 18.436 1.00 81.25 145 LEU A CA 1
ATOM 1160 C C . LEU A 1 145 ? -5.836 -1.272 18.637 1.00 81.25 145 LEU A C 1
ATOM 1162 O O . LEU A 1 145 ? -5.343 -0.400 19.348 1.00 81.25 145 LEU A O 1
ATOM 1166 N N . LYS A 1 146 ? -5.075 -2.159 17.989 1.00 84.19 146 LYS A N 1
ATOM 1167 C CA . LYS A 1 146 ? -3.605 -2.187 18.075 1.00 84.19 146 LYS A CA 1
ATOM 1168 C C . LYS A 1 146 ? -2.921 -1.040 17.333 1.00 84.19 146 LYS A C 1
ATOM 1170 O O . LYS A 1 146 ? -1.725 -0.837 17.527 1.00 84.19 146 LYS A O 1
ATOM 1175 N N . SER A 1 147 ? -3.637 -0.307 16.480 1.00 81.62 147 SER A N 1
ATOM 1176 C CA . SER A 1 147 ? -3.069 0.838 15.759 1.00 81.62 147 SER A CA 1
ATOM 1177 C C . SER A 1 147 ? -2.783 2.041 16.669 1.00 81.62 147 SER A C 1
ATOM 1179 O O . SER A 1 147 ? -2.051 2.942 16.260 1.00 81.62 147 SER A O 1
ATOM 1181 N N . ASN A 1 148 ? -3.353 2.067 17.885 1.00 77.94 148 ASN A N 1
ATOM 1182 C CA . ASN A 1 148 ? -3.351 3.210 18.806 1.00 77.94 148 ASN A CA 1
ATOM 1183 C C . ASN A 1 148 ? -3.878 4.517 18.174 1.00 77.94 148 ASN A C 1
ATOM 1185 O O . ASN A 1 148 ? -3.595 5.599 18.682 1.00 77.94 148 ASN A O 1
ATOM 1189 N N . LYS A 1 149 ? -4.619 4.437 17.058 1.00 82.75 149 LYS A N 1
ATOM 1190 C CA . LYS A 1 149 ? -5.256 5.595 16.409 1.00 82.75 149 LYS A CA 1
ATOM 1191 C C . LYS A 1 149 ? -6.611 5.946 17.010 1.00 82.75 149 LYS A C 1
ATOM 1193 O O . LYS A 1 149 ? -7.034 7.087 16.897 1.00 82.75 149 LYS A O 1
ATOM 1198 N N . ILE A 1 150 ? -7.252 4.970 17.647 1.00 83.06 150 ILE A N 1
ATOM 1199 C CA . ILE A 1 150 ? -8.526 5.114 18.343 1.00 83.06 150 ILE A CA 1
ATOM 1200 C C . ILE A 1 150 ? -8.365 4.452 19.711 1.00 83.06 150 ILE A C 1
ATOM 1202 O O . ILE A 1 150 ? -7.842 3.335 19.813 1.00 83.06 150 ILE A O 1
ATOM 1206 N N . SER A 1 151 ? -8.763 5.151 20.766 1.00 83.44 151 SER A N 1
ATOM 1207 C CA . SER A 1 151 ? -8.696 4.648 22.135 1.00 83.44 151 SER A CA 1
ATOM 1208 C C . SER A 1 151 ? -9.769 3.587 22.406 1.00 83.44 151 SER A C 1
ATOM 1210 O O . SER A 1 151 ? -10.775 3.471 21.702 1.00 83.44 151 SER A O 1
ATOM 1212 N N . LYS A 1 152 ? -9.561 2.790 23.461 1.00 83.94 152 LYS A N 1
ATOM 1213 C CA . LYS A 1 152 ? -10.550 1.794 23.901 1.00 83.94 152 LYS A CA 1
ATOM 1214 C C . LYS A 1 152 ? -11.873 2.445 24.304 1.00 83.94 152 LYS A C 1
ATOM 1216 O O . LYS A 1 152 ? -12.921 1.885 23.997 1.00 83.94 152 LYS A O 1
ATOM 1221 N N . ASP A 1 153 ? -11.809 3.600 24.960 1.00 85.62 153 ASP A N 1
ATOM 1222 C CA . ASP A 1 153 ? -12.990 4.326 25.424 1.00 85.62 153 ASP A CA 1
ATOM 1223 C C . ASP A 1 153 ? -13.782 4.890 24.244 1.00 85.62 153 ASP A C 1
ATOM 1225 O O . ASP A 1 153 ? -14.993 4.712 24.189 1.00 85.62 153 ASP A O 1
ATOM 1229 N N . GLU A 1 154 ? -13.103 5.450 23.237 1.00 84.12 154 GLU A N 1
ATOM 1230 C CA . GLU A 1 154 ? -13.756 5.898 22.000 1.00 84.12 154 GLU A CA 1
ATOM 1231 C C . GLU A 1 154 ? -14.418 4.744 21.245 1.00 84.12 154 GLU A C 1
ATOM 1233 O O . GLU A 1 154 ? -15.509 4.908 20.709 1.00 84.12 154 GLU A O 1
ATOM 1238 N N . ILE A 1 155 ? -13.788 3.567 21.203 1.00 82.06 155 ILE A N 1
ATOM 1239 C CA . ILE A 1 155 ? -14.393 2.386 20.575 1.00 82.06 155 ILE A CA 1
ATOM 1240 C C . ILE A 1 155 ? -15.614 1.930 21.364 1.00 82.06 155 ILE A C 1
ATOM 1242 O O . ILE A 1 155 ? -16.652 1.666 20.762 1.00 82.06 155 ILE A O 1
ATOM 1246 N N . LYS A 1 156 ? -15.519 1.870 22.695 1.00 86.00 156 LYS A N 1
ATOM 1247 C CA . LYS A 1 156 ? -16.657 1.534 23.553 1.00 86.00 156 LYS A CA 1
ATOM 1248 C C . LYS A 1 156 ? -17.822 2.498 23.317 1.00 86.00 156 LYS A C 1
ATOM 1250 O O . LYS A 1 156 ? -18.932 2.036 23.091 1.00 86.00 156 LYS A O 1
ATOM 1255 N N . GLU A 1 157 ? -17.550 3.799 23.273 1.00 87.19 157 GLU A N 1
ATOM 1256 C CA . GLU A 1 157 ? -18.538 4.837 22.968 1.00 87.19 157 GLU A CA 1
ATOM 1257 C C . GLU A 1 157 ? -19.172 4.633 21.581 1.00 87.19 157 GLU A C 1
ATOM 1259 O O . GLU A 1 157 ? -20.389 4.707 21.442 1.00 87.19 157 GLU A O 1
ATOM 1264 N N . ILE A 1 158 ? -18.376 4.322 20.549 1.00 85.50 158 ILE A N 1
ATOM 1265 C CA . ILE A 1 158 ? -18.900 4.019 19.208 1.00 85.50 158 ILE A CA 1
ATOM 1266 C C . ILE A 1 158 ? -19.837 2.803 19.245 1.00 85.50 158 ILE A C 1
ATOM 1268 O O . ILE A 1 158 ? -20.901 2.845 18.629 1.00 85.50 158 ILE A O 1
ATOM 1272 N N . PHE A 1 159 ? -19.464 1.734 19.954 1.00 83.56 159 PHE A N 1
ATOM 1273 C CA . PHE A 1 159 ? -20.291 0.531 20.076 1.00 83.56 159 PHE A CA 1
ATOM 1274 C C . PHE A 1 159 ? -21.572 0.785 20.873 1.00 83.56 159 PHE A C 1
ATOM 1276 O O . PHE A 1 159 ? -22.635 0.332 20.460 1.00 83.56 159 PHE A O 1
ATOM 1283 N N . GLU A 1 160 ? -21.501 1.528 21.976 1.00 86.06 160 GLU A N 1
ATOM 1284 C CA . GLU A 1 160 ? -22.680 1.926 22.754 1.00 86.06 160 GLU A CA 1
ATOM 1285 C C . GLU A 1 160 ? -23.633 2.782 21.911 1.00 86.06 160 GLU A C 1
ATOM 1287 O O . GLU A 1 160 ? -24.833 2.516 21.874 1.00 86.06 160 GLU A O 1
ATOM 1292 N N . ASN A 1 161 ? -23.103 3.745 21.154 1.00 84.38 161 ASN A N 1
ATOM 1293 C CA . ASN A 1 161 ? -23.879 4.557 20.213 1.00 84.38 161 ASN A CA 1
ATOM 1294 C C . ASN A 1 161 ? -24.465 3.743 19.050 1.00 84.38 161 ASN A C 1
ATOM 1296 O O . ASN A 1 161 ? -25.497 4.120 18.503 1.00 84.38 161 ASN A O 1
ATOM 1300 N N . TYR A 1 162 ? -23.802 2.665 18.629 1.00 80.94 162 TYR A N 1
ATOM 1301 C CA . TYR A 1 162 ? -24.307 1.769 17.590 1.00 80.94 162 TYR A CA 1
ATOM 1302 C C . TYR A 1 162 ? -25.456 0.900 18.114 1.00 80.94 162 TYR A C 1
ATOM 1304 O O . TYR A 1 162 ? -26.503 0.846 17.482 1.00 80.94 162 TYR A O 1
ATOM 1312 N N . LEU A 1 163 ? -25.286 0.290 19.292 1.00 81.50 163 LEU A N 1
ATOM 1313 C CA . LEU A 1 163 ? -26.276 -0.592 19.925 1.00 81.50 163 LEU A CA 1
ATOM 1314 C C . LEU A 1 163 ? -27.497 0.154 20.485 1.00 81.50 163 LEU A C 1
ATOM 1316 O O . LEU A 1 163 ? -28.541 -0.449 20.686 1.00 81.50 163 LEU A O 1
ATOM 1320 N N . SER A 1 164 ? -27.369 1.448 20.781 1.00 77.88 164 SER A N 1
ATOM 1321 C CA . SER A 1 164 ? -28.480 2.285 21.267 1.00 77.88 164 SER A CA 1
ATOM 1322 C C . SER A 1 164 ? -29.330 2.888 20.148 1.00 77.88 164 SER A C 1
ATOM 1324 O O . SER A 1 164 ? -30.307 3.577 20.436 1.00 77.88 164 SER A O 1
ATOM 1326 N N . LYS A 1 165 ? -28.952 2.672 18.883 1.00 63.97 165 LYS A N 1
ATOM 1327 C CA . LYS A 1 165 ? -29.632 3.237 17.712 1.00 63.97 165 LYS A CA 1
ATOM 1328 C C . LYS A 1 165 ? -30.693 2.307 17.104 1.00 63.97 165 LYS A C 1
ATOM 1330 O O . LYS A 1 165 ? -31.162 2.604 16.005 1.00 63.97 165 LYS A O 1
ATOM 1335 N N . ASP A 1 166 ? -31.049 1.245 17.828 1.00 50.94 166 ASP A N 1
ATOM 1336 C CA . ASP A 1 166 ? -32.164 0.329 17.548 1.00 50.94 166 ASP A CA 1
ATOM 1337 C C . ASP A 1 166 ? -33.474 0.805 18.201 1.00 50.94 166 ASP A C 1
ATOM 1339 O O . ASP A 1 166 ? -33.461 1.132 19.413 1.00 50.94 166 ASP A O 1
#

Organism: NCBI:txid1349767